Protein AF-A0A321L9Z8-F1 (afdb_monomer)

pLDDT: mean 81.32, std 10.23, range [40.41, 93.44]

Solvent-accessible surface area (backbone atoms only — not comparable to full-atom values): 5992 Å² total; per-residue (Å²): 135,79,70,60,66,79,54,46,54,99,87,50,61,79,55,53,51,67,90,80,66,76,68,78,66,55,96,54,65,70,88,77,49,92,63,87,56,60,67,57,54,54,48,69,68,67,52,81,58,48,72,55,94,69,59,66,70,60,47,56,56,50,42,53,53,49,53,57,47,39,72,78,37,78,83,58,84,91,82,86,69,83,68,66,89,55,66,91,109

Radius of gyration: 17.13 Å; Cα contacts (8 Å, |Δi|>4): 55; chains: 1; bounding box: 38×35×43 Å

Mean predicted aligned error: 7.8 Å

Structure (mmCIF, N/CA/C/O backbone):
data_AF-A0A321L9Z8-F1
#
_entry.id   AF-A0A321L9Z8-F1
#
loop_
_atom_site.group_PDB
_atom_site.id
_atom_site.type_symbol
_atom_site.label_atom_id
_atom_site.label_alt_id
_atom_site.label_comp_id
_atom_site.label_asym_id
_atom_site.label_entity_id
_atom_site.label_seq_id
_atom_site.pdbx_PDB_ins_code
_atom_site.Cartn_x
_atom_site.Cartn_y
_atom_site.Cartn_z
_atom_site.occupancy
_atom_site.B_iso_or_equiv
_atom_site.auth_seq_id
_atom_site.auth_comp_id
_atom_site.auth_asym_id
_atom_site.auth_atom_id
_atom_site.pdbx_PDB_model_num
ATOM 1 N N . MET A 1 1 ? 1.957 -16.621 -4.108 1.00 52.72 1 MET A N 1
ATOM 2 C CA . MET A 1 1 ? 0.804 -15.727 -4.352 1.00 52.72 1 MET A CA 1
ATOM 3 C C . MET A 1 1 ? 0.991 -15.005 -5.681 1.00 52.72 1 MET A C 1
ATOM 5 O O . MET A 1 1 ? 1.898 -14.193 -5.784 1.00 52.72 1 MET A O 1
ATOM 9 N N . SER A 1 2 ? 0.202 -15.350 -6.705 1.00 57.12 2 SER A N 1
ATOM 10 C CA . SER A 1 2 ? 0.273 -14.745 -8.054 1.00 57.12 2 SER A CA 1
ATOM 11 C C . SER A 1 2 ? -0.657 -13.536 -8.238 1.00 57.12 2 SER A C 1
ATOM 13 O O . SER A 1 2 ? -0.695 -12.961 -9.319 1.00 57.12 2 SER A O 1
ATOM 15 N N . TYR A 1 3 ? -1.403 -13.165 -7.197 1.00 65.44 3 TYR A N 1
ATOM 16 C CA . TYR A 1 3 ? -2.438 -12.131 -7.242 1.00 65.44 3 TYR A CA 1
ATOM 17 C C . TYR A 1 3 ? -1.887 -10.706 -7.409 1.00 65.44 3 TYR A C 1
ATOM 19 O O . TYR A 1 3 ? -2.548 -9.852 -7.980 1.00 65.44 3 TYR A O 1
ATOM 27 N N . PHE A 1 4 ? -0.666 -10.440 -6.938 1.00 65.50 4 PHE A N 1
ATOM 28 C CA . PHE A 1 4 ? -0.095 -9.086 -6.917 1.00 65.50 4 PHE A CA 1
ATOM 29 C C . PHE A 1 4 ? 0.552 -8.658 -8.240 1.00 65.50 4 PHE A C 1
ATOM 31 O O . PHE A 1 4 ? 0.757 -7.469 -8.465 1.00 65.50 4 PHE A O 1
ATOM 38 N N . ASP A 1 5 ? 0.872 -9.616 -9.112 1.00 69.19 5 ASP A N 1
ATOM 39 C CA . ASP A 1 5 ? 1.497 -9.372 -10.416 1.00 69.19 5 ASP A CA 1
ATOM 40 C C . ASP A 1 5 ? 0.724 -8.366 -11.304 1.00 69.19 5 ASP A C 1
ATOM 42 O O . ASP A 1 5 ? 1.377 -7.472 -11.842 1.00 69.19 5 ASP A O 1
ATOM 46 N N . PRO A 1 6 ? -0.620 -8.431 -11.448 1.00 70.94 6 PRO A N 1
ATOM 47 C CA . PRO A 1 6 ? -1.394 -7.448 -12.220 1.00 70.94 6 PRO A CA 1
ATOM 48 C C . PRO A 1 6 ? -1.351 -6.018 -11.702 1.00 70.94 6 PRO A C 1
ATOM 50 O O . PRO A 1 6 ? -1.595 -5.093 -12.473 1.00 70.94 6 PRO A O 1
ATOM 53 N N . TYR A 1 7 ? -1.066 -5.833 -10.417 1.00 72.19 7 TYR A N 1
ATOM 54 C CA . TYR A 1 7 ? -1.054 -4.522 -9.779 1.00 72.19 7 TYR A CA 1
ATOM 55 C C . TYR A 1 7 ? 0.324 -3.851 -9.854 1.00 72.19 7 TYR A C 1
ATOM 57 O O . TYR A 1 7 ? 0.645 -2.988 -9.038 1.00 72.19 7 TYR A O 1
ATOM 65 N N . CYS A 1 8 ? 1.158 -4.276 -10.808 1.00 74.50 8 CYS A N 1
ATOM 66 C CA . CYS A 1 8 ? 2.334 -3.525 -11.220 1.00 74.50 8 CYS A CA 1
ATOM 67 C C . CYS A 1 8 ? 1.937 -2.513 -12.302 1.00 74.50 8 CYS A C 1
ATOM 69 O O . CYS A 1 8 ? 1.388 -2.899 -13.338 1.00 74.50 8 CYS A O 1
ATOM 71 N N . ASP A 1 9 ? 2.234 -1.239 -12.072 1.00 76.06 9 ASP A N 1
ATOM 72 C CA . ASP A 1 9 ? 1.971 -0.140 -13.000 1.00 76.06 9 ASP A CA 1
ATOM 73 C C . ASP A 1 9 ? 3.268 0.612 -13.363 1.00 76.06 9 ASP A C 1
ATOM 75 O O . ASP A 1 9 ? 4.366 0.087 -13.182 1.00 76.06 9 ASP A O 1
ATOM 79 N N . MET A 1 10 ? 3.157 1.818 -13.937 1.00 74.62 10 MET A N 1
ATOM 80 C CA . MET A 1 10 ? 4.328 2.645 -14.281 1.00 74.62 10 MET A CA 1
ATOM 81 C C . MET A 1 10 ? 5.066 3.171 -13.041 1.00 74.62 10 MET A C 1
ATOM 83 O O . MET A 1 10 ? 6.205 3.619 -13.156 1.00 74.62 10 MET A O 1
ATOM 87 N N . THR A 1 11 ? 4.402 3.170 -11.888 1.00 77.44 11 THR A N 1
ATOM 88 C CA . THR A 1 11 ? 4.857 3.820 -10.659 1.00 77.44 11 THR A CA 1
ATOM 89 C C . THR A 1 11 ? 5.448 2.800 -9.690 1.00 77.44 11 THR A C 1
ATOM 91 O O . THR A 1 11 ? 6.397 3.110 -8.969 1.00 77.44 11 THR A O 1
ATOM 94 N N . GLY A 1 12 ? 4.942 1.566 -9.676 1.00 80.50 12 GLY A N 1
ATOM 95 C CA . GLY A 1 12 ? 5.488 0.514 -8.835 1.00 80.50 12 GLY A CA 1
ATOM 96 C C . GLY A 1 12 ? 4.633 -0.743 -8.755 1.00 80.50 12 GLY A C 1
ATOM 97 O O . GLY A 1 12 ? 4.147 -1.262 -9.755 1.00 80.50 12 GLY A O 1
ATOM 98 N N . ARG A 1 13 ? 4.529 -1.283 -7.536 1.00 83.38 13 ARG A N 1
ATOM 99 C CA . ARG A 1 13 ? 3.748 -2.477 -7.186 1.00 83.38 13 ARG A CA 1
ATOM 100 C C . ARG A 1 13 ? 3.062 -2.274 -5.842 1.00 83.38 13 ARG A C 1
ATOM 102 O O . ARG A 1 13 ? 3.550 -1.504 -5.016 1.00 83.38 13 ARG A O 1
ATOM 109 N N . ILE A 1 14 ? 2.026 -3.060 -5.569 1.00 83.69 14 ILE A N 1
ATOM 110 C CA . ILE A 1 14 ? 1.480 -3.186 -4.212 1.00 83.69 14 ILE A CA 1
ATOM 111 C C . ILE A 1 14 ? 2.551 -3.778 -3.282 1.00 83.69 14 ILE A C 1
ATOM 113 O O . ILE A 1 14 ? 3.127 -4.832 -3.562 1.00 83.69 14 ILE A O 1
ATOM 117 N N . THR A 1 15 ? 2.818 -3.091 -2.172 1.00 85.75 15 THR A N 1
ATOM 118 C CA . THR A 1 15 ? 3.844 -3.458 -1.180 1.00 85.75 15 THR A CA 1
ATOM 119 C C . THR A 1 15 ? 3.260 -4.026 0.109 1.00 85.75 15 THR A C 1
ATOM 121 O O . THR A 1 15 ? 3.940 -4.774 0.810 1.00 85.75 15 THR A O 1
ATOM 124 N N . GLY A 1 16 ? 2.003 -3.718 0.412 1.00 86.75 16 GLY A N 1
ATOM 125 C CA . GLY A 1 16 ? 1.334 -4.135 1.633 1.00 86.75 16 GLY A CA 1
ATOM 126 C C . GLY A 1 16 ? -0.179 -4.071 1.498 1.00 86.75 16 GLY A C 1
ATOM 127 O O . GLY A 1 16 ? -0.710 -3.552 0.518 1.00 86.75 16 GLY A O 1
ATOM 128 N N . TYR A 1 17 ? -0.862 -4.628 2.485 1.00 89.19 17 TYR A N 1
ATOM 129 C CA . TYR A 1 17 ? -2.308 -4.533 2.635 1.00 89.19 17 TYR A CA 1
ATOM 130 C C . TYR A 1 17 ? -2.634 -4.279 4.098 1.00 89.19 17 TYR A C 1
ATOM 132 O O . TYR A 1 17 ? -1.855 -4.618 4.986 1.00 89.19 17 TYR A O 1
ATOM 140 N N . ALA A 1 18 ? -3.800 -3.714 4.349 1.00 90.31 18 ALA A N 1
ATOM 141 C CA . ALA A 1 18 ? -4.332 -3.575 5.687 1.00 90.31 18 ALA A CA 1
ATOM 142 C C . ALA A 1 18 ? -5.804 -3.976 5.670 1.00 90.31 18 ALA A C 1
ATOM 144 O O . ALA A 1 18 ? -6.501 -3.789 4.671 1.00 90.31 18 ALA A O 1
ATOM 145 N N . VAL A 1 19 ? -6.260 -4.555 6.774 1.00 90.81 19 VAL A N 1
ATOM 146 C CA . VAL A 1 19 ? -7.678 -4.811 7.013 1.00 90.81 19 VAL A CA 1
ATOM 147 C C . VAL A 1 19 ? -8.138 -3.757 8.002 1.00 90.81 19 VAL A C 1
ATOM 149 O O . VAL A 1 19 ? -7.554 -3.629 9.074 1.00 90.81 19 VAL A O 1
ATOM 152 N N . ALA A 1 20 ? -9.155 -2.993 7.625 1.00 89.25 20 ALA A N 1
ATOM 153 C CA . ALA A 1 20 ? -9.676 -1.906 8.435 1.00 89.25 20 ALA A CA 1
ATOM 154 C C . ALA A 1 20 ? -11.186 -2.018 8.581 1.00 89.25 20 ALA A C 1
ATOM 156 O O . ALA A 1 20 ? -11.891 -2.382 7.635 1.00 89.25 20 ALA A O 1
ATOM 157 N N . ASP A 1 21 ? -11.674 -1.651 9.760 1.00 90.06 21 ASP A N 1
ATOM 158 C CA . ASP A 1 21 ? -13.091 -1.504 10.020 1.00 90.06 21 ASP A CA 1
ATOM 159 C C . ASP A 1 21 ? -13.469 -0.024 9.983 1.00 90.06 21 ASP A C 1
ATOM 161 O O . ASP A 1 21 ? -13.133 0.765 10.861 1.00 90.06 21 ASP A O 1
ATOM 165 N N . LEU A 1 22 ? -14.224 0.371 8.960 1.00 88.12 22 LEU A N 1
ATOM 166 C CA . LEU A 1 22 ? -14.665 1.758 8.815 1.00 88.12 22 LEU A CA 1
ATOM 167 C C . LEU A 1 22 ? -15.694 2.187 9.879 1.00 88.12 22 LEU A C 1
ATOM 169 O O . LEU A 1 22 ? -16.109 3.345 9.880 1.00 88.12 22 LEU A O 1
ATOM 173 N N . ARG A 1 23 ? -16.129 1.290 10.775 1.00 86.44 23 ARG A N 1
ATOM 174 C CA . ARG A 1 23 ? -16.900 1.648 11.979 1.00 86.44 23 ARG A CA 1
ATOM 175 C C . ARG A 1 23 ? -16.040 2.350 13.032 1.00 86.44 23 ARG A C 1
ATOM 177 O O . ARG A 1 23 ? -16.577 3.149 13.796 1.00 86.44 23 ARG A O 1
ATOM 184 N N . ASP A 1 24 ? -14.723 2.156 13.010 1.00 86.25 24 ASP A N 1
ATOM 185 C CA . ASP A 1 24 ? -13.784 2.811 13.933 1.00 86.25 24 ASP A CA 1
ATOM 186 C C . ASP A 1 24 ? -13.709 4.332 13.716 1.00 86.25 24 ASP A C 1
ATOM 188 O O . ASP A 1 24 ? -13.258 5.086 14.577 1.00 86.25 24 ASP A O 1
ATOM 192 N N . LEU A 1 25 ? -14.218 4.818 12.579 1.00 85.44 25 LEU A N 1
ATOM 193 C CA . LEU A 1 25 ? -14.360 6.244 12.276 1.00 85.44 25 LEU A CA 1
ATOM 194 C C . LEU A 1 25 ? -15.449 6.946 13.112 1.00 85.44 25 LEU A C 1
ATOM 196 O O . LEU A 1 25 ? -15.590 8.176 13.018 1.00 85.44 25 LEU A O 1
ATOM 200 N N . GLY A 1 26 ? -16.191 6.184 13.924 1.00 84.94 26 GLY A N 1
ATOM 201 C CA . GLY A 1 26 ? -17.217 6.657 14.846 1.00 84.94 26 GLY A CA 1
ATOM 202 C C . GLY A 1 26 ? -18.481 7.112 14.122 1.00 84.94 26 GLY A C 1
ATOM 203 O O . GLY A 1 26 ? -18.940 6.471 13.180 1.00 84.94 26 GLY A O 1
ATOM 204 N N . ASN A 1 27 ? -19.034 8.257 14.533 1.00 82.75 27 ASN A N 1
ATOM 205 C CA . ASN A 1 27 ? -20.259 8.834 13.960 1.00 82.75 27 ASN A CA 1
ATOM 206 C C . ASN A 1 27 ? -20.055 9.481 12.569 1.00 82.75 27 ASN A C 1
ATOM 208 O O . ASN A 1 27 ? -20.710 10.460 12.222 1.00 82.75 27 ASN A O 1
ATOM 212 N N . TYR A 1 28 ? -19.083 9.002 11.793 1.00 83.31 28 TYR A N 1
ATOM 213 C CA . TYR A 1 28 ? -18.827 9.497 10.448 1.00 83.31 28 TYR A CA 1
ATOM 214 C C . TYR A 1 28 ? -19.580 8.640 9.431 1.00 83.31 28 TYR A C 1
ATOM 216 O O . TYR A 1 28 ? -19.171 7.515 9.139 1.00 83.31 28 TYR A O 1
ATOM 224 N N . ASP A 1 29 ? -20.669 9.179 8.882 1.00 81.81 29 ASP A N 1
ATOM 225 C CA . ASP A 1 29 ? -21.458 8.504 7.853 1.00 81.81 29 ASP A CA 1
ATOM 226 C C . ASP A 1 29 ? -20.785 8.609 6.482 1.00 81.81 29 ASP A C 1
AT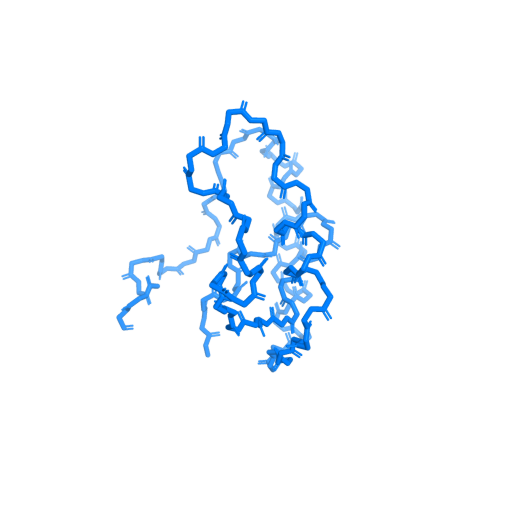OM 228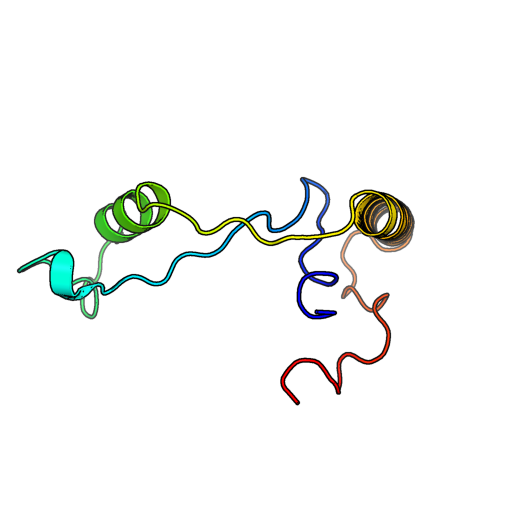 O O . ASP A 1 29 ? -21.141 9.411 5.620 1.00 81.81 29 ASP A O 1
ATOM 232 N N . TRP A 1 30 ? -19.765 7.782 6.288 1.00 85.69 30 TRP A N 1
ATOM 233 C CA . TRP A 1 30 ? -19.097 7.649 5.001 1.00 85.69 30 TRP A CA 1
ATOM 234 C C . TRP A 1 30 ? -19.943 6.906 3.960 1.00 85.69 30 TRP A C 1
ATOM 236 O O . TRP A 1 30 ? -19.652 7.014 2.773 1.00 85.69 30 TRP A O 1
ATOM 246 N N . ARG A 1 31 ? -20.960 6.136 4.378 1.00 85.69 31 ARG A N 1
ATOM 247 C CA . ARG A 1 31 ? -21.758 5.290 3.474 1.00 85.69 31 ARG A CA 1
ATOM 248 C C . ARG A 1 31 ? -22.758 6.109 2.671 1.00 85.69 31 ARG A C 1
ATOM 250 O O . ARG A 1 31 ? -22.952 5.824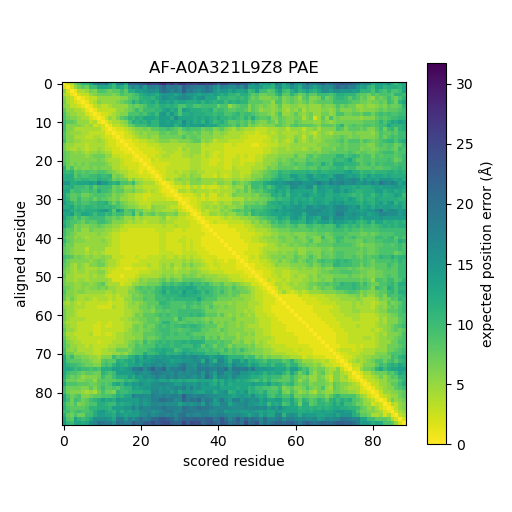 1.494 1.00 85.69 31 ARG A O 1
ATOM 257 N N . PHE A 1 32 ? -23.369 7.109 3.304 1.00 88.56 32 PHE A N 1
ATOM 258 C CA . PHE A 1 32 ? -24.363 7.983 2.677 1.00 88.56 32 PHE A CA 1
ATOM 259 C C . PHE A 1 32 ? -23.870 9.419 2.491 1.00 88.56 32 PHE A C 1
ATOM 261 O O . PHE A 1 32 ? -24.657 10.310 2.161 1.00 88.56 32 PHE A O 1
ATOM 268 N N . SER A 1 33 ? -22.567 9.659 2.672 1.00 85.06 33 SER A N 1
ATOM 269 C CA . SER A 1 33 ? -21.992 10.968 2.388 1.00 85.06 33 SER A CA 1
ATOM 270 C C . SER A 1 33 ? -22.197 11.322 0.916 1.00 85.06 33 SER A C 1
ATOM 272 O O . SER A 1 33 ? -21.840 10.565 0.016 1.00 85.06 33 SER A O 1
ATOM 274 N N . ARG A 1 34 ? -22.771 12.501 0.672 1.00 83.75 34 ARG A N 1
ATOM 275 C CA . ARG A 1 34 ? -22.885 13.094 -0.671 1.00 83.75 34 ARG A CA 1
ATOM 276 C C . ARG A 1 34 ? -21.645 13.908 -1.044 1.00 83.75 34 ARG A C 1
ATOM 278 O O . ARG A 1 34 ? -21.582 14.456 -2.140 1.00 83.75 34 ARG A O 1
ATOM 285 N N . GLU A 1 35 ? -20.696 14.004 -0.118 1.00 86.75 35 GLU A N 1
ATOM 286 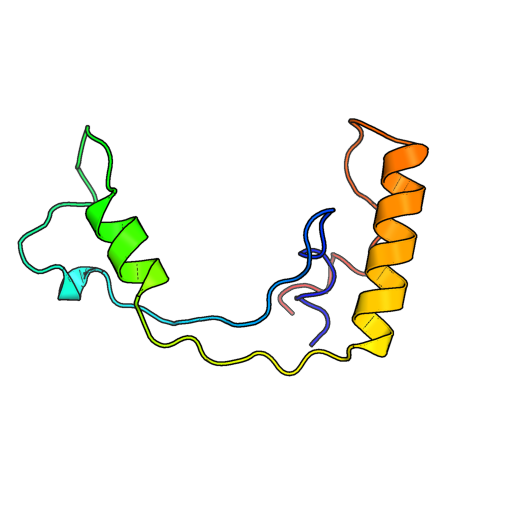C CA . GLU A 1 35 ? -19.483 14.799 -0.220 1.00 86.75 35 GLU A CA 1
ATOM 287 C C . GLU A 1 35 ? -18.239 13.906 -0.211 1.00 86.75 35 GLU A C 1
ATOM 289 O O . GLU A 1 35 ? -18.296 12.681 -0.095 1.00 86.75 35 GLU A O 1
ATOM 294 N N . ASN A 1 36 ? -17.081 14.545 -0.334 1.00 86.81 36 ASN A N 1
ATOM 295 C CA . ASN A 1 36 ? -15.802 13.864 -0.358 1.00 86.81 36 ASN A CA 1
ATOM 296 C C . ASN A 1 36 ? -15.488 13.181 0.985 1.00 86.81 36 ASN A C 1
ATOM 298 O O . ASN A 1 36 ? -15.381 13.822 2.032 1.00 86.81 36 ASN A O 1
ATOM 302 N N . VAL A 1 37 ? -15.217 11.876 0.938 1.00 90.62 37 VAL A N 1
ATOM 303 C CA . VAL A 1 37 ? -14.888 11.042 2.108 1.00 90.62 37 VAL A CA 1
ATOM 304 C C . VAL A 1 37 ? -13.395 11.051 2.466 1.00 90.62 37 VAL A C 1
ATOM 306 O O . VAL A 1 37 ? -12.817 10.032 2.840 1.00 90.62 37 VAL A O 1
ATOM 309 N N . TRP A 1 38 ? -12.743 12.217 2.408 1.00 91.31 38 TRP A N 1
ATOM 310 C CA . TRP A 1 38 ? -11.295 12.364 2.666 1.00 91.31 38 TRP A CA 1
ATOM 311 C C . TRP A 1 38 ? -10.866 11.902 4.062 1.00 91.31 38 TRP A C 1
ATOM 313 O O . TRP A 1 38 ? -9.687 11.652 4.315 1.00 91.31 38 TRP A O 1
ATOM 323 N N . LYS A 1 39 ? -11.803 11.831 5.014 1.00 89.31 39 LYS A N 1
ATOM 324 C CA . LYS A 1 39 ? -11.537 11.269 6.341 1.00 89.31 39 LYS A CA 1
ATOM 325 C C . LYS A 1 39 ? -11.277 9.758 6.268 1.00 89.31 39 LYS A C 1
ATOM 327 O O . LYS A 1 39 ? -10.365 9.288 6.937 1.00 89.31 39 LYS A O 1
ATOM 332 N N . VAL A 1 40 ? -12.033 9.025 5.444 1.00 91.31 40 VAL A N 1
ATOM 333 C CA . VAL A 1 40 ? -11.830 7.582 5.212 1.00 91.31 40 VAL A CA 1
ATOM 334 C C . VAL A 1 40 ? -10.495 7.348 4.528 1.00 91.31 40 VAL A C 1
ATOM 336 O O . VAL A 1 40 ? -9.724 6.516 4.985 1.00 91.31 40 VAL A O 1
ATOM 339 N N . GLU A 1 41 ? -10.197 8.110 3.477 1.00 91.38 41 GLU A N 1
ATOM 340 C CA . GLU A 1 41 ? -8.936 7.974 2.746 1.00 91.38 41 GLU A CA 1
ATOM 341 C C . GLU A 1 41 ? -7.725 8.166 3.667 1.00 91.38 41 GLU A C 1
ATOM 343 O O . GLU A 1 41 ? -6.859 7.297 3.739 1.00 91.38 41 GLU A O 1
ATOM 348 N N . ARG A 1 42 ? -7.699 9.262 4.439 1.00 92.81 42 ARG A N 1
ATOM 349 C CA . ARG A 1 42 ? -6.612 9.533 5.392 1.00 92.81 42 ARG A CA 1
ATOM 350 C C . ARG A 1 42 ? -6.491 8.453 6.462 1.00 92.81 42 ARG A C 1
ATOM 352 O O . ARG A 1 42 ? -5.380 8.091 6.830 1.00 92.81 42 ARG A O 1
ATOM 359 N N . TYR A 1 43 ? -7.616 7.933 6.945 1.00 92.75 43 TYR A N 1
ATOM 360 C CA . TYR A 1 43 ? -7.620 6.822 7.892 1.00 92.75 43 TYR A CA 1
ATOM 361 C C . TYR A 1 43 ? -7.003 5.561 7.274 1.00 92.75 43 TYR A C 1
ATOM 363 O O . TYR A 1 43 ? -6.077 5.001 7.849 1.00 92.75 43 TYR A O 1
ATOM 371 N N . LEU A 1 44 ? -7.427 5.174 6.069 1.00 91.44 44 LEU A N 1
ATOM 372 C CA . LEU A 1 44 ? -6.898 4.004 5.362 1.00 91.44 44 LEU A CA 1
ATOM 373 C C . LEU A 1 44 ? -5.424 4.141 4.962 1.00 91.44 44 LEU A C 1
ATOM 375 O O . LEU A 1 44 ? -4.738 3.135 4.840 1.00 91.44 44 LEU A O 1
ATOM 379 N N . GLN A 1 45 ? -4.917 5.356 4.767 1.00 90.25 45 GLN A N 1
ATOM 380 C CA . GLN A 1 45 ? -3.486 5.582 4.545 1.00 90.25 45 GLN A CA 1
ATOM 381 C C . GLN A 1 45 ? -2.671 5.475 5.843 1.00 90.25 45 GLN A C 1
ATOM 383 O O . GLN A 1 45 ? -1.511 5.073 5.800 1.00 90.25 45 GLN A O 1
ATOM 388 N N . ALA A 1 46 ? -3.261 5.838 6.986 1.00 91.88 46 ALA A N 1
ATOM 389 C CA . ALA A 1 46 ? -2.569 5.917 8.272 1.00 91.88 46 ALA A CA 1
ATOM 390 C C . ALA A 1 46 ? -2.511 4.591 9.045 1.00 91.88 46 ALA A C 1
ATOM 392 O O . ALA A 1 46 ? -1.656 4.442 9.917 1.00 91.88 46 ALA A O 1
ATOM 393 N N . ILE A 1 47 ? -3.412 3.644 8.767 1.00 93.44 47 ILE A N 1
ATOM 394 C CA . ILE A 1 47 ? -3.388 2.323 9.411 1.00 93.44 47 ILE A CA 1
ATOM 395 C C . ILE A 1 47 ? -2.070 1.591 9.146 1.00 93.44 47 ILE A C 1
ATOM 397 O O . ILE A 1 47 ? -1.426 1.750 8.106 1.00 93.44 47 ILE A O 1
ATOM 401 N N . GLU A 1 48 ? -1.677 0.743 10.092 1.00 91.38 48 GLU A N 1
ATOM 402 C CA . GLU A 1 48 ? -0.502 -0.098 9.920 1.00 91.38 48 GLU A CA 1
ATOM 403 C C . GLU A 1 48 ? -0.754 -1.128 8.811 1.00 91.38 48 GLU A C 1
ATOM 405 O O . GLU A 1 48 ? -1.693 -1.925 8.860 1.00 91.38 48 GLU A O 1
ATOM 410 N N . HIS A 1 49 ? 0.092 -1.097 7.783 1.00 92.25 49 HIS A N 1
ATOM 411 C CA . HIS A 1 49 ? -0.000 -2.014 6.657 1.00 92.25 49 HIS A CA 1
ATOM 412 C C . HIS A 1 49 ? 0.863 -3.245 6.902 1.00 92.25 49 HIS A C 1
ATOM 414 O O . HIS A 1 49 ? 2.058 -3.150 7.177 1.00 92.25 49 HIS A O 1
ATOM 420 N N . THR A 1 50 ? 0.273 -4.421 6.709 1.00 91.06 50 THR A N 1
ATOM 421 C CA . THR A 1 50 ? 1.013 -5.678 6.687 1.00 91.06 50 THR A CA 1
ATOM 422 C C . THR A 1 50 ? 1.805 -5.777 5.381 1.00 91.06 50 THR A C 1
ATOM 424 O O . THR A 1 50 ? 1.211 -5.746 4.295 1.00 91.06 50 THR A O 1
ATOM 427 N N . PRO A 1 51 ? 3.140 -5.924 5.443 1.00 88.75 51 PRO A N 1
ATOM 428 C CA . PRO A 1 51 ? 3.965 -6.023 4.252 1.00 88.75 51 PRO A CA 1
ATOM 429 C C . PRO A 1 51 ? 3.706 -7.343 3.522 1.00 88.75 51 PRO A C 1
ATOM 431 O O . PRO A 1 51 ? 3.683 -8.428 4.108 1.00 88.75 51 PRO A O 1
ATOM 434 N N . ILE A 1 52 ? 3.564 -7.261 2.203 1.00 85.62 52 ILE A N 1
ATOM 435 C CA . ILE A 1 52 ? 3.431 -8.430 1.339 1.00 85.62 52 ILE A CA 1
ATOM 436 C C . ILE A 1 52 ? 4.823 -8.853 0.903 1.00 85.62 52 ILE A C 1
ATOM 438 O O . ILE A 1 52 ? 5.532 -8.124 0.205 1.00 85.62 52 ILE A O 1
ATOM 442 N N . LYS A 1 53 ? 5.199 -10.087 1.246 1.00 81.62 53 LYS A N 1
ATOM 443 C CA . LYS A 1 53 ? 6.422 -10.695 0.720 1.00 81.62 53 LYS A CA 1
ATOM 444 C C . 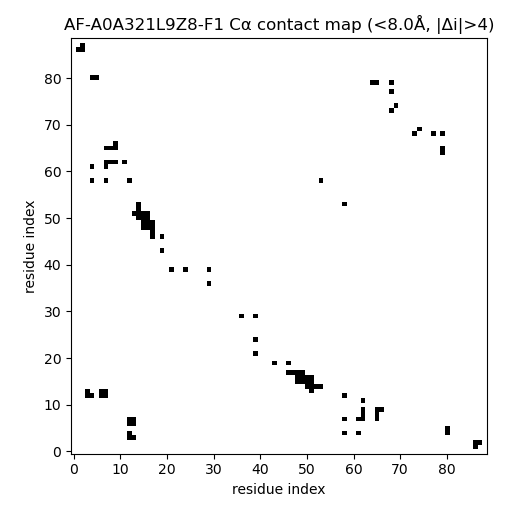LYS A 1 53 ? 6.246 -10.977 -0.771 1.00 81.62 53 LYS A C 1
ATOM 446 O O . LYS A 1 53 ? 5.676 -11.991 -1.170 1.00 81.62 53 LYS A O 1
ATOM 451 N N . SER A 1 54 ? 6.756 -10.071 -1.597 1.00 77.19 54 SER A N 1
ATOM 452 C CA . SER A 1 54 ? 6.835 -10.225 -3.046 1.00 77.19 54 SER A CA 1
ATOM 453 C C . SER A 1 54 ? 8.298 -10.278 -3.487 1.00 77.19 54 SER A C 1
ATOM 455 O O . SER A 1 54 ? 9.164 -9.610 -2.932 1.00 77.19 54 SER A O 1
ATOM 457 N N . SER A 1 55 ? 8.604 -11.117 -4.478 1.00 84.06 55 SER A N 1
ATOM 458 C CA . SER A 1 55 ? 9.975 -11.253 -4.980 1.00 84.06 55 SER A CA 1
ATOM 459 C C . SER A 1 55 ? 10.363 -10.039 -5.827 1.00 84.06 55 SER A C 1
ATOM 461 O 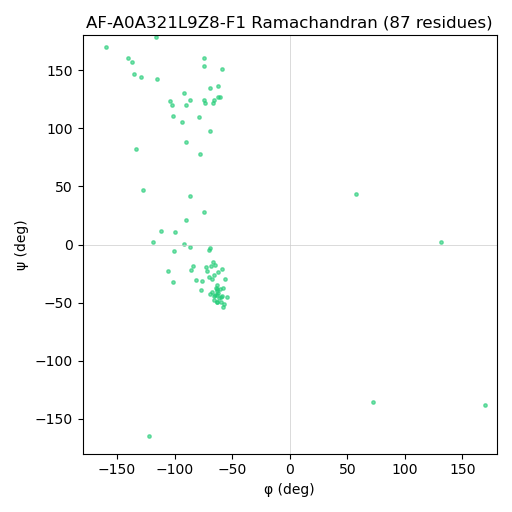O . SER A 1 55 ? 9.713 -9.748 -6.832 1.00 84.06 55 SER A O 1
ATOM 463 N N . ASP A 1 56 ? 11.463 -9.372 -5.478 1.00 84.19 56 ASP A N 1
ATOM 464 C CA . ASP A 1 56 ? 12.001 -8.235 -6.240 1.00 84.19 56 ASP A CA 1
ATOM 465 C C . ASP A 1 56 ? 12.445 -8.623 -7.650 1.00 84.19 56 ASP A C 1
ATOM 467 O O . ASP A 1 56 ? 12.281 -7.861 -8.603 1.00 84.19 56 ASP A O 1
ATOM 471 N N . ALA A 1 57 ? 12.982 -9.834 -7.812 1.00 86.00 57 ALA A N 1
ATOM 472 C CA . ALA A 1 57 ? 13.330 -10.365 -9.126 1.00 86.00 57 ALA A CA 1
ATOM 473 C C . ALA A 1 57 ? 12.081 -10.522 -10.010 1.00 86.00 57 ALA A C 1
ATOM 475 O O . ALA A 1 57 ? 12.091 -10.121 -11.176 1.00 86.00 57 ALA A O 1
ATOM 476 N N . ARG A 1 58 ? 10.988 -11.046 -9.437 1.00 82.81 58 ARG A N 1
ATOM 477 C CA . ARG A 1 58 ? 9.698 -11.189 -10.126 1.00 82.81 58 ARG A CA 1
ATOM 478 C C . ARG A 1 58 ? 9.096 -9.827 -10.474 1.00 82.81 58 ARG A C 1
ATOM 480 O O . ARG A 1 58 ? 8.674 -9.642 -11.611 1.00 82.81 58 ARG A O 1
ATOM 487 N N . TYR A 1 59 ? 9.141 -8.868 -9.547 1.00 84.62 59 TYR A N 1
ATOM 488 C CA . TYR A 1 59 ? 8.698 -7.492 -9.786 1.00 84.62 59 TYR A CA 1
ATOM 489 C C . TYR A 1 59 ? 9.448 -6.839 -10.947 1.00 84.62 59 TYR A C 1
ATOM 491 O O . TYR A 1 59 ? 8.820 -6.400 -11.904 1.00 84.62 59 TYR A O 1
ATOM 499 N N . ARG A 1 60 ? 10.787 -6.838 -10.926 1.00 86.88 60 ARG A N 1
ATOM 500 C CA . ARG A 1 60 ? 11.593 -6.214 -11.991 1.00 86.88 60 ARG A CA 1
ATOM 501 C C . ARG A 1 60 ? 11.294 -6.800 -13.369 1.00 86.88 60 ARG A C 1
ATOM 503 O O . ARG A 1 60 ? 11.260 -6.064 -14.355 1.00 86.88 60 ARG A O 1
ATOM 510 N N . LYS A 1 61 ? 11.055 -8.114 -13.440 1.00 87.50 61 LYS A N 1
ATOM 511 C CA . LYS A 1 61 ? 10.656 -8.795 -14.678 1.00 87.50 61 LYS A CA 1
ATOM 512 C C . LYS A 1 61 ? 9.305 -8.286 -15.191 1.00 87.50 61 LYS A C 1
ATOM 514 O O . LYS A 1 61 ? 9.198 -7.953 -16.370 1.00 87.50 61 LYS A O 1
ATOM 519 N N . TRP A 1 62 ? 8.296 -8.217 -14.323 1.00 84.81 62 TRP A N 1
ATOM 520 C CA . TRP A 1 62 ? 6.956 -7.760 -14.696 1.00 84.81 62 TRP A CA 1
ATOM 521 C C . TRP A 1 62 ? 6.904 -6.269 -15.014 1.00 84.81 62 TRP A C 1
ATOM 523 O O . TRP A 1 62 ? 6.346 -5.904 -16.041 1.00 84.81 62 TRP A O 1
ATOM 533 N N . HIS A 1 63 ? 7.568 -5.429 -14.221 1.00 87.50 63 HIS A N 1
ATOM 534 C CA . HIS A 1 63 ? 7.650 -3.988 -14.448 1.00 87.50 63 HIS A CA 1
ATOM 535 C C . HIS A 1 63 ? 8.276 -3.660 -15.811 1.00 87.50 63 HIS A C 1
ATOM 537 O O . HIS A 1 63 ? 7.727 -2.880 -16.584 1.00 87.50 63 HIS A O 1
ATOM 543 N N . ARG A 1 64 ? 9.377 -4.338 -16.178 1.00 87.69 64 ARG A N 1
ATOM 544 C CA . ARG A 1 64 ? 9.975 -4.188 -17.515 1.00 87.69 64 ARG A CA 1
ATOM 545 C C . ARG A 1 64 ? 8.995 -4.583 -18.618 1.00 87.69 64 ARG A C 1
ATOM 547 O O . ARG A 1 64 ? 8.856 -3.862 -19.598 1.00 87.69 64 ARG A O 1
ATOM 554 N N . ARG A 1 65 ? 8.300 -5.711 -18.456 1.00 85.12 65 ARG A N 1
ATOM 555 C CA . ARG A 1 65 ? 7.308 -6.180 -19.433 1.00 85.12 65 ARG A CA 1
ATOM 556 C C . ARG A 1 65 ? 6.125 -5.214 -19.565 1.00 85.12 65 ARG A C 1
ATOM 558 O O . ARG A 1 65 ? 5.647 -5.011 -20.675 1.00 85.12 65 ARG A O 1
ATOM 565 N N . TYR A 1 66 ? 5.686 -4.611 -18.462 1.00 84.75 66 TYR A N 1
ATOM 566 C CA . TYR A 1 66 ? 4.619 -3.614 -18.439 1.00 84.75 66 TYR A CA 1
ATOM 567 C C . TYR A 1 66 ? 5.020 -2.323 -19.166 1.00 84.75 66 TYR A C 1
ATOM 569 O O . TYR A 1 66 ? 4.255 -1.835 -19.994 1.00 84.75 66 TYR A O 1
ATOM 577 N N . ILE A 1 67 ? 6.238 -1.818 -18.937 1.00 86.38 67 ILE A N 1
ATOM 578 C CA . ILE A 1 67 ? 6.770 -0.644 -19.649 1.00 86.38 67 ILE A CA 1
ATOM 579 C C . ILE A 1 67 ? 6.828 -0.898 -21.158 1.00 86.38 67 ILE A C 1
ATOM 581 O O . ILE A 1 67 ? 6.338 -0.081 -21.935 1.00 86.38 67 ILE A O 1
ATOM 585 N N . GLU A 1 68 ? 7.393 -2.030 -21.586 1.00 88.00 68 GLU A N 1
ATOM 586 C CA . GLU A 1 68 ? 7.469 -2.364 -23.014 1.00 88.00 68 GLU A CA 1
ATOM 587 C C . GLU A 1 68 ? 6.074 -2.526 -23.635 1.00 88.00 68 GLU A C 1
ATOM 589 O O . GLU A 1 68 ? 5.827 -2.042 -24.738 1.00 88.00 68 GLU A O 1
ATOM 594 N N . PHE A 1 69 ? 5.123 -3.114 -22.904 1.00 85.62 69 PHE A N 1
ATOM 595 C CA . PHE A 1 69 ? 3.733 -3.180 -23.348 1.00 85.62 69 PHE A CA 1
ATOM 596 C C . PHE A 1 69 ? 3.106 -1.791 -23.516 1.00 85.62 69 PHE A C 1
ATOM 598 O O . PHE A 1 69 ? 2.486 -1.533 -24.544 1.00 85.62 69 PHE A O 1
ATOM 605 N N . ARG A 1 70 ? 3.286 -0.882 -22.548 1.00 85.19 70 ARG A N 1
ATOM 606 C CA . ARG A 1 70 ? 2.731 0.482 -22.601 1.00 85.19 70 ARG A CA 1
ATOM 607 C C . ARG A 1 70 ? 3.352 1.346 -23.694 1.00 85.19 70 ARG A C 1
ATOM 609 O O . ARG A 1 70 ? 2.651 2.186 -24.245 1.00 85.19 70 ARG A O 1
ATOM 616 N N . LYS A 1 71 ? 4.619 1.118 -24.055 1.00 86.50 71 LYS A N 1
ATOM 617 C CA . LYS A 1 71 ? 5.238 1.756 -25.231 1.00 86.50 71 LYS A CA 1
ATOM 618 C C . LYS A 1 71 ? 4.545 1.355 -26.534 1.00 86.50 71 LYS A C 1
ATOM 620 O O . LYS A 1 71 ? 4.343 2.199 -27.396 1.00 86.50 71 LYS A O 1
ATOM 625 N N . LEU A 1 72 ? 4.193 0.076 -26.670 1.00 85.31 72 LEU A N 1
ATOM 626 C CA . LEU A 1 72 ? 3.547 -0.461 -27.872 1.00 85.31 72 LEU A CA 1
ATOM 627 C C . LEU A 1 72 ? 2.033 -0.196 -27.897 1.00 85.31 72 LEU A C 1
ATOM 629 O O . LEU A 1 72 ? 1.456 -0.037 -28.965 1.00 85.31 72 LEU A O 1
ATOM 633 N N . ASN A 1 73 ? 1.395 -0.138 -26.725 1.00 81.44 73 ASN A N 1
ATOM 634 C CA . ASN A 1 73 ? -0.044 0.047 -26.544 1.00 81.44 73 ASN A CA 1
ATOM 635 C C . ASN A 1 73 ? -0.318 1.107 -25.460 1.00 81.44 73 ASN A C 1
ATOM 637 O O . ASN A 1 73 ? -0.588 0.758 -24.305 1.00 81.44 73 ASN A O 1
ATOM 641 N N . PRO A 1 74 ? -0.271 2.406 -25.805 1.00 78.31 74 PRO A N 1
ATOM 642 C CA . PRO A 1 74 ? -0.362 3.483 -24.819 1.00 78.31 74 PRO A CA 1
ATOM 643 C C . PRO A 1 74 ? -1.707 3.513 -24.075 1.00 78.31 74 PRO A C 1
ATOM 645 O O . PRO A 1 74 ? -1.729 3.675 -22.855 1.00 78.31 74 PRO A O 1
ATOM 648 N N . ALA A 1 75 ? -2.822 3.272 -24.771 1.00 79.75 75 ALA A N 1
ATOM 649 C CA . ALA A 1 75 ? -4.177 3.364 -24.208 1.00 79.75 75 ALA A CA 1
ATOM 650 C C . ALA A 1 75 ? -4.972 2.042 -24.231 1.00 79.75 75 ALA A C 1
ATOM 652 O O . ALA A 1 75 ? -6.128 2.012 -23.819 1.00 79.75 75 ALA A O 1
ATOM 653 N N . GLY A 1 76 ? -4.369 0.949 -24.710 1.00 75.62 76 GLY A N 1
ATOM 654 C CA . GLY A 1 76 ? -5.043 -0.345 -24.832 1.00 75.62 76 GLY A CA 1
ATOM 655 C C . GLY A 1 76 ? -5.240 -1.070 -23.490 1.00 75.62 76 GLY A C 1
ATOM 656 O O . GLY A 1 76 ? -4.534 -0.778 -22.515 1.00 75.62 76 GLY A O 1
ATOM 657 N N . PRO A 1 77 ? -6.175 -2.038 -23.424 1.00 75.12 77 PRO A N 1
ATOM 658 C CA . PRO A 1 77 ? -6.353 -2.884 -22.249 1.00 75.12 77 PRO A CA 1
ATOM 659 C C . PRO A 1 77 ? -5.089 -3.713 -21.987 1.00 75.12 77 PRO A C 1
ATOM 661 O O . PRO A 1 77 ? -4.490 -4.269 -22.903 1.00 75.12 77 PRO A O 1
ATOM 664 N N . VAL A 1 78 ? -4.675 -3.803 -20.720 1.00 73.62 78 VAL A N 1
ATOM 665 C CA . VAL A 1 78 ? -3.482 -4.565 -20.325 1.00 73.62 78 VAL A CA 1
ATOM 666 C C . VAL A 1 78 ? -3.831 -6.052 -20.268 1.00 73.62 78 VAL A C 1
ATOM 668 O O . VAL A 1 78 ? -4.548 -6.489 -19.363 1.00 73.62 78 VAL A O 1
ATOM 671 N N . ASP A 1 79 ? -3.299 -6.827 -21.215 1.00 72.75 79 ASP A N 1
ATOM 672 C CA . ASP A 1 79 ? -3.512 -8.279 -21.309 1.00 72.75 79 ASP A CA 1
ATOM 673 C C . ASP A 1 79 ? -2.202 -9.080 -21.405 1.00 72.75 79 ASP A C 1
ATOM 675 O O . ASP A 1 79 ? -1.994 -9.939 -22.254 1.00 72.75 79 ASP A O 1
ATOM 679 N N . ILE A 1 80 ? -1.247 -8.752 -20.534 1.00 73.31 80 ILE A N 1
ATOM 680 C CA . ILE A 1 80 ? 0.097 -9.360 -20.537 1.00 73.31 80 ILE A CA 1
ATOM 681 C C . ILE A 1 80 ? 0.288 -10.457 -19.487 1.00 73.31 80 ILE A C 1
ATOM 683 O O . ILE A 1 80 ? 1.356 -11.078 -19.438 1.00 73.31 80 ILE A O 1
ATOM 687 N N . TYR A 1 81 ? -0.706 -10.664 -18.624 1.00 73.38 81 TYR A N 1
ATOM 688 C CA . TYR A 1 81 ? -0.600 -11.528 -17.456 1.00 73.38 81 TYR A CA 1
ATOM 689 C C . TYR A 1 81 ? -1.290 -12.880 -17.713 1.00 73.38 81 TYR A C 1
ATOM 691 O O . TYR A 1 81 ? -2.490 -12.905 -17.971 1.00 73.38 81 TYR A O 1
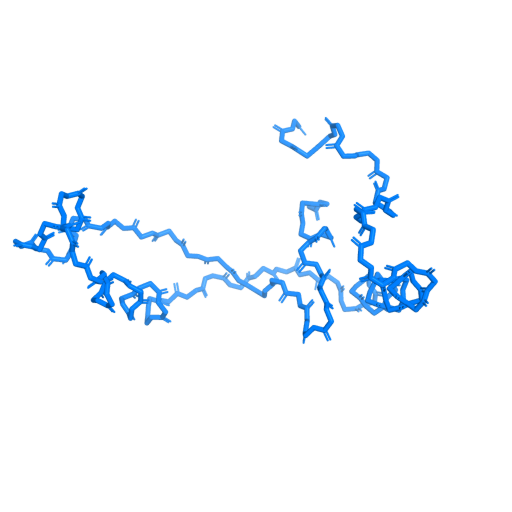ATOM 699 N N . PRO A 1 82 ? -0.568 -14.012 -17.640 1.00 69.56 82 PRO A N 1
ATOM 700 C CA . PRO A 1 82 ? -1.139 -15.335 -17.870 1.00 69.56 82 PRO A CA 1
ATOM 701 C C . PRO A 1 82 ? -2.005 -15.792 -16.687 1.00 69.56 82 PRO A C 1
ATOM 703 O O . PRO A 1 82 ? -1.741 -15.424 -15.541 1.00 69.56 82 PRO A O 1
ATOM 706 N N . LYS A 1 83 ? -2.979 -16.673 -16.960 1.00 68.44 83 LYS A N 1
ATOM 707 C CA . LYS A 1 83 ? -3.837 -17.330 -15.953 1.00 68.44 83 LYS A CA 1
ATOM 708 C C . LYS A 1 83 ? -4.617 -16.353 -15.061 1.00 68.44 83 LYS A C 1
ATOM 710 O O . LYS A 1 83 ? -4.689 -16.555 -13.849 1.00 68.44 83 LYS A O 1
ATOM 715 N N . ARG A 1 84 ? -5.203 -15.308 -15.659 1.00 66.44 84 ARG A N 1
ATOM 716 C CA . ARG A 1 84 ? -6.129 -14.389 -1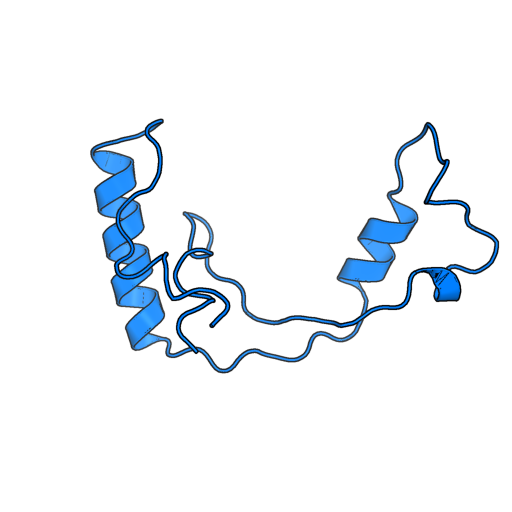4.962 1.00 66.44 84 ARG A CA 1
ATOM 717 C C . ARG A 1 84 ? -7.300 -15.151 -14.332 1.00 66.44 84 ARG A C 1
ATOM 719 O O . ARG A 1 84 ? -7.757 -14.788 -13.258 1.00 66.44 84 ARG A O 1
ATOM 726 N N . ASP A 1 85 ? -7.679 -16.269 -14.945 1.00 66.69 85 ASP A N 1
ATOM 727 C CA . ASP A 1 85 ? -8.745 -17.172 -14.496 1.00 66.69 85 ASP A CA 1
ATOM 728 C C . ASP A 1 85 ? -8.450 -17.862 -13.152 1.00 66.69 85 ASP A C 1
ATOM 730 O O . ASP A 1 85 ? -9.359 -18.365 -12.503 1.00 66.69 85 ASP A O 1
ATOM 734 N N . CYS A 1 86 ? -7.188 -17.887 -12.705 1.00 63.12 86 CYS A N 1
ATOM 735 C CA . CYS A 1 86 ? -6.790 -18.466 -11.416 1.00 63.12 86 CYS A CA 1
ATOM 736 C C . CYS A 1 86 ? -6.602 -17.403 -10.321 1.00 63.12 86 CYS A C 1
ATOM 738 O O . CYS A 1 86 ? -6.004 -17.673 -9.280 1.00 63.12 86 CYS A O 1
ATOM 740 N N . TRP A 1 87 ? -7.017 -16.160 -10.559 1.00 63.28 87 TRP A N 1
ATOM 741 C CA . TRP A 1 87 ? -6.925 -15.099 -9.562 1.00 63.28 87 TRP A CA 1
ATOM 742 C C . TRP A 1 87 ? -8.221 -15.119 -8.760 1.00 63.28 87 TRP A C 1
ATOM 744 O O . TRP A 1 87 ? -9.157 -14.447 -9.162 1.00 63.28 87 TRP A O 1
ATOM 754 N N . MET A 1 88 ? -8.265 -15.928 -7.689 1.00 52.22 88 MET A N 1
ATOM 755 C CA . MET A 1 88 ? -9.323 -16.073 -6.649 1.00 52.22 88 MET A CA 1
ATOM 756 C C . MET A 1 88 ? -9.724 -17.537 -6.364 1.00 52.22 88 MET A C 1
ATOM 758 O O . MET A 1 88 ? -10.573 -17.757 -5.503 1.00 52.22 88 MET A O 1
ATOM 762 N N . PHE A 1 89 ? -9.086 -18.520 -7.013 1.00 40.41 89 PHE A N 1
ATOM 763 C CA . PHE A 1 89 ? -9.256 -19.954 -6.734 1.00 40.41 89 PHE A CA 1
ATOM 764 C C . PHE A 1 89 ? -7.962 -20.591 -6.221 1.00 40.41 89 PHE A C 1
ATOM 766 O O . PHE A 1 89 ? -6.874 -20.199 -6.711 1.00 40.41 89 PHE A O 1
#

Secondary structure (DSSP, 8-state):
--TTGGG--SS----EE----GGGG-S---SS-SS--HHHHHHHHHSPPEEP---HHHHHHHHHHHHHHHHH-SSS-----S-GGGS--

Foldseek 3Di:
DQQFLVQQALVFTDFFADDDDPCVVPPDCPPPDPDDPVVVVVVRVPDDTDTDDDDPV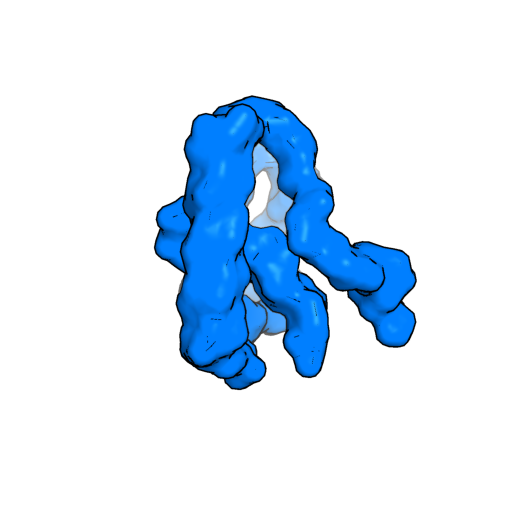SRVVSNVVNVVVCVVPVPDDDDPDPPPVPNPD

Sequence (89 aa):
MSYFDPYCDMTGRITGYAVADLRDLGNYDWRFSRENVWKVERYLQAIEHTPIKSSDARYRKWHRRYIEFRKLNPAGPVDIYPKRDCWMF